Protein AF-A0A1E5WGD3-F1 (afdb_monomer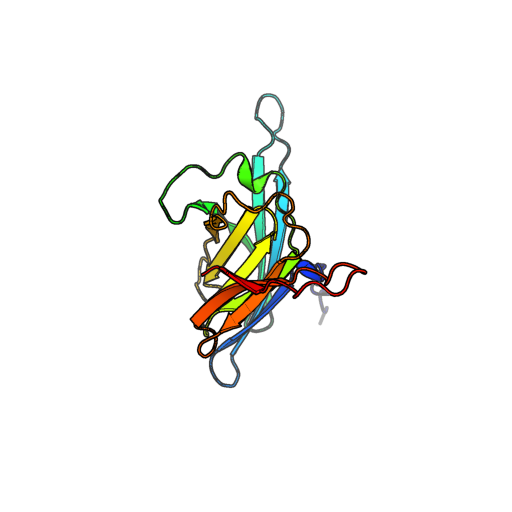)

Nearest PDB structures (foldseek):
  5wlc-assembly1_LH  TM=5.417E-01  e=3.676E-01  Saccharomyces cerevisiae BY4741
  5kky-assembly1_B  TM=3.821E-01  e=3.676E-01  Streptococcus pneumoniae
  6of9-assembly1_E  TM=2.773E-01  e=2.697E+00  Chlamydomonas reinhardtii
  8jgm-assembly1_F  TM=3.524E-01  e=4.801E+00  Arabidopsis thaliana
  2bbj-assembly1_F  TM=3.656E-01  e=8.112E+00  Thermotoga maritima

Solvent-accessible surface area (backbone atoms only — not comparable to full-atom values): 9680 Å² total; per-residue (Å²): 134,87,77,74,77,75,82,74,75,89,71,51,78,36,29,36,37,68,45,59,38,85,92,86,44,54,37,42,39,30,59,44,81,42,78,44,72,40,76,84,91,44,70,69,44,74,44,40,37,39,36,37,36,45,93,93,42,81,47,81,44,81,33,66,70,38,32,74,88,70,56,89,49,79,73,64,64,74,76,66,51,59,64,38,47,43,49,36,47,66,54,32,42,32,41,27,22,80,86,59,26,37,39,37,26,42,73,82,48,98,75,48,49,34,33,37,42,73,57,84,88,58,96,86,64,90,66,64,87,43,61,45,76,48,56,36,83,89,19,69,38,64,34,39,37,34,59,47,76,54,51,98,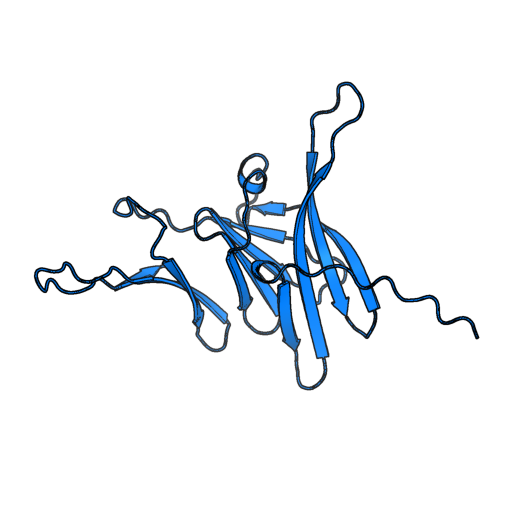83,70,49,83,57,57,75,51,83,42,114

Foldseek 3Di:
DDPPPQPDDDADPLQWDKFAAPDPWIKIKGWDWDWQPDDDPDHTAIWIWIWIDGPNDIDIDTADEAEPVRDDCRPVSVDADFRHWAAAARFWIWGDDLQFFTWIWRRPDPHIHTYGDGFDDDPVDPDSPQWDWYQDDNRNDIKIWGWADADPVRDDTDIDIGD

Structure (mmCIF, N/CA/C/O backbone):
data_AF-A0A1E5WGD3-F1
#
_entry.id   AF-A0A1E5WGD3-F1
#
loop_
_atom_site.group_PDB
_atom_site.id
_atom_site.type_symbol
_atom_site.label_atom_id
_atom_site.label_alt_id
_atom_site.label_comp_id
_atom_site.label_asym_id
_atom_site.label_entity_id
_atom_site.label_seq_id
_atom_site.pdbx_PDB_ins_code
_atom_site.Cartn_x
_atom_site.Cartn_y
_atom_site.Cartn_z
_atom_site.occupancy
_atom_site.B_iso_or_equiv
_atom_site.auth_seq_id
_atom_site.auth_comp_id
_atom_site.auth_asym_id
_atom_site.auth_atom_id
_atom_site.pdbx_PDB_model_num
ATOM 1 N N . MET A 1 1 ? -27.142 14.091 23.744 1.00 36.97 1 MET A N 1
ATOM 2 C CA . MET A 1 1 ? -26.125 13.168 23.191 1.00 36.97 1 MET A CA 1
ATOM 3 C C . MET A 1 1 ? -25.127 13.985 22.386 1.00 36.97 1 MET A C 1
ATOM 5 O O . MET A 1 1 ? -25.442 14.390 21.274 1.00 36.97 1 MET A O 1
ATOM 9 N N . ASN A 1 2 ? -23.968 14.300 22.969 1.00 34.25 2 ASN A N 1
ATOM 10 C CA . ASN A 1 2 ? -22.898 15.003 22.261 1.00 34.25 2 ASN A CA 1
ATOM 11 C C . ASN A 1 2 ? -22.271 14.042 21.250 1.00 34.25 2 ASN A C 1
ATOM 13 O O . ASN A 1 2 ? -21.582 13.103 21.637 1.00 34.25 2 ASN A O 1
ATOM 17 N N . ARG A 1 3 ? -22.523 14.272 19.958 1.00 39.91 3 ARG A N 1
ATOM 18 C CA . ARG A 1 3 ? -21.709 13.692 18.891 1.00 39.91 3 ARG A CA 1
ATOM 19 C C . ARG A 1 3 ? -20.354 14.384 18.954 1.00 39.91 3 ARG A C 1
ATOM 21 O O . ARG A 1 3 ? -20.198 15.483 18.431 1.00 39.91 3 ARG A O 1
ATOM 28 N N . THR A 1 4 ? -19.392 13.775 19.636 1.00 43.66 4 THR A N 1
ATOM 29 C CA . THR A 1 4 ? -17.979 14.089 19.428 1.00 43.66 4 THR A CA 1
ATOM 30 C C . THR A 1 4 ? -17.746 13.952 17.929 1.00 43.66 4 THR A C 1
ATOM 32 O O . THR A 1 4 ? -17.966 12.876 17.374 1.00 43.66 4 THR A O 1
ATOM 35 N N . ALA A 1 5 ? -17.402 15.046 17.249 1.00 44.03 5 ALA A N 1
ATOM 36 C CA . ALA A 1 5 ? -16.982 14.971 15.861 1.00 44.03 5 ALA A CA 1
ATOM 37 C C . ALA A 1 5 ? -15.780 14.022 15.828 1.00 44.03 5 ALA A C 1
ATOM 39 O O . ALA A 1 5 ? -14.716 14.355 16.351 1.00 44.03 5 ALA A O 1
ATOM 40 N N . ALA A 1 6 ? -15.979 12.806 15.315 1.00 54.34 6 ALA A N 1
ATOM 41 C CA . ALA A 1 6 ? -14.885 11.879 15.100 1.00 54.34 6 ALA A CA 1
ATOM 42 C C . ALA A 1 6 ? -13.888 12.612 14.201 1.00 54.34 6 ALA A C 1
ATOM 44 O O . ALA A 1 6 ? -14.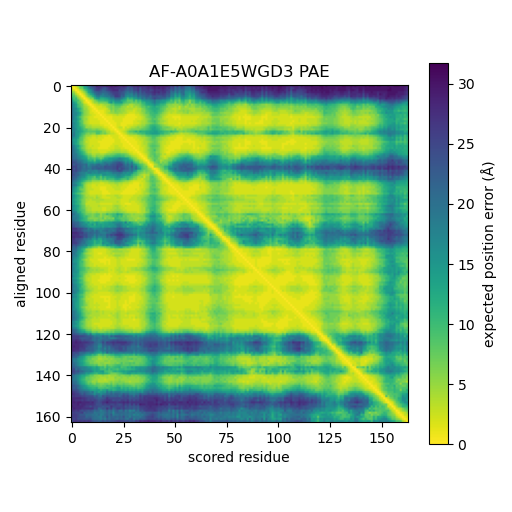241 13.032 13.100 1.00 54.34 6 ALA A O 1
ATOM 45 N N . CYS A 1 7 ? -12.685 12.864 14.713 1.00 55.56 7 CYS A N 1
ATOM 46 C CA . CYS A 1 7 ? -11.638 13.535 13.961 1.00 55.56 7 CYS A CA 1
ATOM 47 C C . CYS A 1 7 ? -11.278 12.621 12.785 1.00 55.56 7 CYS A C 1
ATOM 49 O O . CYS A 1 7 ? -10.576 11.626 12.962 1.00 55.56 7 CYS A O 1
ATOM 51 N N . VAL A 1 8 ? -11.847 12.895 11.610 1.00 65.25 8 VAL A N 1
ATOM 52 C CA . VAL A 1 8 ? -11.576 12.118 10.403 1.00 65.25 8 VAL A CA 1
ATOM 53 C C . VAL A 1 8 ? -10.133 12.416 10.006 1.00 65.25 8 VAL A C 1
ATOM 55 O O . VAL A 1 8 ? -9.804 13.581 9.760 1.00 65.25 8 VAL A O 1
ATOM 58 N N . PRO A 1 9 ? -9.244 11.412 9.969 1.00 74.44 9 PRO A N 1
ATOM 59 C CA . PRO A 1 9 ? -7.868 11.654 9.587 1.00 74.44 9 PRO A CA 1
ATOM 60 C C . PRO A 1 9 ? -7.811 12.117 8.131 1.00 74.44 9 PRO A C 1
ATOM 62 O O . PRO A 1 9 ? -8.501 11.583 7.266 1.00 74.44 9 PRO A O 1
ATOM 65 N N . TYR A 1 10 ? -6.946 13.090 7.847 1.00 80.25 10 TYR A N 1
ATOM 66 C CA . TYR A 1 10 ? -6.618 13.443 6.469 1.00 80.25 10 TYR A CA 1
ATOM 67 C C . TYR A 1 10 ? -5.988 12.231 5.765 1.00 80.25 10 TYR A C 1
ATOM 69 O O . TYR A 1 10 ? -5.027 11.644 6.282 1.00 80.25 10 TYR A O 1
ATOM 77 N N . LEU A 1 11 ? -6.539 11.865 4.607 1.00 82.12 11 LEU A N 1
ATOM 78 C CA . LEU A 1 11 ? -6.078 10.759 3.771 1.00 82.12 11 LEU A CA 1
ATOM 79 C C . LEU A 1 11 ? -5.359 11.318 2.547 1.00 82.12 11 LEU A C 1
ATOM 81 O O . LEU A 1 11 ? -5.919 12.101 1.781 1.00 82.12 11 LEU A O 1
ATOM 85 N N . GLU A 1 12 ? -4.106 10.914 2.360 1.00 85.44 12 GLU A N 1
ATOM 86 C CA . GLU A 1 12 ? -3.337 11.284 1.174 1.00 85.44 12 GLU A CA 1
ATOM 87 C C . GLU A 1 12 ? -3.798 10.451 -0.021 1.00 85.44 12 GLU A C 1
ATOM 89 O O . GLU A 1 12 ? -3.838 9.223 0.066 1.00 85.44 12 GLU A O 1
ATOM 94 N N . ARG A 1 13 ? -4.103 11.110 -1.146 1.00 87.31 13 ARG A N 1
ATOM 95 C CA . ARG A 1 13 ? -4.601 10.460 -2.370 1.00 87.31 13 ARG A CA 1
ATOM 96 C C . ARG A 1 13 ? -3.718 9.292 -2.813 1.00 87.31 13 ARG A C 1
ATOM 98 O O . ARG A 1 13 ? -4.223 8.207 -3.065 1.00 87.31 13 ARG A O 1
ATOM 105 N N . ASP A 1 14 ? -2.408 9.515 -2.867 1.00 90.00 14 ASP A N 1
ATOM 106 C CA . ASP A 1 14 ? -1.458 8.551 -3.439 1.00 90.00 14 ASP A CA 1
ATOM 107 C C . ASP A 1 14 ? -0.965 7.524 -2.399 1.00 90.00 14 ASP A C 1
ATOM 109 O O . ASP A 1 14 ? -0.351 6.518 -2.750 1.00 90.00 14 ASP A O 1
ATOM 113 N N . GLY A 1 15 ? -1.260 7.759 -1.113 1.00 93.62 15 GLY A N 1
ATOM 114 C CA . GLY A 1 15 ? -0.873 6.915 0.021 1.00 93.62 15 GLY A CA 1
ATO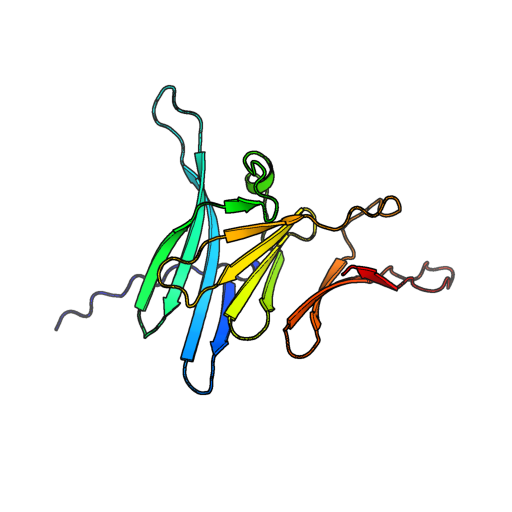M 115 C C . GLY A 1 15 ? -2.022 6.144 0.670 1.00 93.62 15 GLY A C 1
ATOM 116 O O . GLY A 1 15 ? -1.786 5.451 1.662 1.00 93.62 15 GLY A O 1
ATOM 117 N N . THR A 1 16 ? -3.242 6.248 0.139 1.00 96.06 16 THR A N 1
ATOM 118 C CA . THR A 1 16 ? -4.439 5.605 0.698 1.00 96.06 16 THR A CA 1
ATOM 119 C C . THR A 1 16 ? -4.987 4.550 -0.252 1.00 96.06 16 THR A C 1
ATOM 121 O O . THR A 1 16 ? -5.217 4.821 -1.426 1.00 96.06 16 THR A O 1
ATOM 124 N N . GLY A 1 17 ? -5.212 3.344 0.265 1.00 95.31 17 GLY A N 1
ATOM 125 C CA . GLY A 1 17 ? -5.818 2.231 -0.460 1.00 95.31 17 GLY A CA 1
ATOM 126 C C . GLY A 1 17 ? -7.069 1.699 0.231 1.00 95.31 17 GLY A C 1
ATOM 127 O O . GLY A 1 17 ? -7.293 1.933 1.418 1.00 95.31 17 GLY A O 1
ATOM 128 N N . LEU A 1 18 ? -7.864 0.952 -0.530 1.00 94.75 18 LEU A N 1
ATOM 129 C CA . LEU A 1 18 ? -9.041 0.224 -0.069 1.00 94.75 18 LEU A CA 1
ATOM 130 C C . LEU A 1 18 ? -8.853 -1.253 -0.416 1.00 94.75 18 LEU A C 1
ATOM 132 O O . LEU A 1 18 ? -8.520 -1.582 -1.556 1.00 94.75 18 LEU A O 1
ATOM 136 N N . LEU A 1 19 ? -9.080 -2.131 0.555 1.00 95.12 19 LEU A N 1
ATOM 137 C CA . LEU A 1 19 ? -9.086 -3.575 0.356 1.00 95.12 19 LEU A CA 1
ATOM 138 C C . LEU A 1 19 ? -10.401 -4.150 0.865 1.00 95.12 19 LEU A C 1
ATOM 140 O O . LEU A 1 19 ? -10.814 -3.852 1.983 1.00 95.12 19 LEU A O 1
ATOM 144 N N . ARG A 1 20 ? -11.038 -4.986 0.048 1.00 93.00 20 ARG A N 1
ATOM 145 C CA . ARG A 1 20 ? -12.267 -5.701 0.395 1.00 93.00 20 ARG A CA 1
ATOM 146 C C . ARG A 1 20 ? -11.959 -7.187 0.562 1.00 93.00 20 ARG A C 1
ATOM 148 O O . ARG A 1 20 ? -11.228 -7.744 -0.255 1.00 93.00 20 ARG A O 1
ATOM 155 N N . ARG A 1 21 ? -12.536 -7.811 1.586 1.00 90.19 21 ARG A N 1
ATOM 156 C CA . ARG A 1 21 ? -12.454 -9.245 1.876 1.00 90.19 21 ARG A CA 1
ATOM 157 C C . ARG A 1 21 ? -13.872 -9.803 1.999 1.00 90.19 21 ARG A C 1
ATOM 159 O O . ARG A 1 21 ? -14.680 -9.283 2.757 1.00 90.19 21 ARG A O 1
ATOM 166 N N . GLY A 1 22 ? -14.188 -10.852 1.241 1.00 87.94 22 GLY A N 1
ATOM 167 C CA . GLY A 1 22 ? -15.560 -11.371 1.180 1.00 87.94 22 GLY A CA 1
ATOM 168 C C . GLY A 1 22 ? -16.541 -10.354 0.586 1.00 87.94 22 GLY A C 1
ATOM 169 O O . GLY A 1 22 ? -16.154 -9.567 -0.278 1.00 87.94 22 GLY A O 1
ATOM 170 N N . GLU A 1 23 ? -17.805 -10.392 1.014 1.00 86.75 23 GLU A N 1
ATOM 171 C CA . GLU A 1 23 ? -18.863 -9.515 0.492 1.00 86.75 23 GLU A CA 1
ATOM 172 C C . GLU A 1 23 ? -18.881 -8.144 1.178 1.00 86.75 23 GLU A C 1
ATOM 174 O O . GLU A 1 23 ? -18.780 -7.132 0.478 1.00 86.75 23 GLU A O 1
ATOM 179 N N . ASP A 1 24 ? -18.876 -8.125 2.515 1.00 88.00 24 ASP A N 1
ATOM 180 C CA . ASP A 1 24 ? -19.185 -6.929 3.315 1.00 88.00 24 ASP A CA 1
ATOM 181 C C . ASP A 1 24 ? -17.994 -6.327 4.076 1.00 88.00 24 ASP A C 1
ATOM 183 O O . ASP A 1 24 ? -18.089 -5.221 4.613 1.00 88.00 24 ASP A O 1
ATOM 187 N N . GLU A 1 25 ? -16.859 -7.025 4.154 1.00 92.94 25 GLU A N 1
ATOM 188 C CA . GLU A 1 25 ? -15.727 -6.568 4.957 1.00 92.94 25 GLU A CA 1
ATOM 189 C C . GLU A 1 25 ? -14.741 -5.749 4.119 1.00 92.94 25 GLU A C 1
ATOM 191 O O . GLU A 1 25 ? -14.298 -6.164 3.045 1.00 92.94 25 GLU A O 1
ATOM 196 N N . PHE A 1 26 ? -14.344 -4.580 4.621 1.00 95.00 26 PHE A N 1
ATOM 197 C CA . PHE A 1 26 ? -13.331 -3.758 3.971 1.00 95.00 26 PHE A CA 1
ATOM 198 C C . PHE A 1 26 ? -12.466 -2.994 4.968 1.00 95.00 26 PHE A C 1
ATOM 200 O O . PHE A 1 26 ? -12.858 -2.730 6.105 1.00 95.00 26 PHE A O 1
ATOM 207 N N . VAL A 1 27 ? -11.284 -2.603 4.496 1.00 95.50 27 VAL A N 1
ATOM 208 C CA . VAL A 1 27 ? -10.348 -1.740 5.210 1.00 95.50 27 VAL A CA 1
ATOM 209 C C . VAL A 1 27 ? -9.901 -0.613 4.292 1.00 95.50 27 VAL A C 1
ATOM 211 O O . VAL A 1 27 ? -9.437 -0.862 3.178 1.00 95.50 27 VAL A O 1
ATOM 214 N N . VAL A 1 28 ? -9.990 0.626 4.777 1.00 95.94 28 VAL A N 1
ATOM 215 C CA . VAL A 1 28 ? -9.276 1.765 4.176 1.00 95.94 28 VAL A CA 1
ATOM 216 C C . VAL A 1 28 ? -7.978 1.944 4.945 1.00 95.94 28 VAL A C 1
ATOM 218 O O . VAL A 1 28 ? -8.007 2.056 6.169 1.00 95.94 28 VAL A O 1
ATOM 221 N N . ALA A 1 29 ? -6.843 1.977 4.255 1.00 95.81 29 ALA A N 1
ATOM 222 C CA . ALA A 1 29 ? -5.543 2.136 4.892 1.00 95.81 29 ALA A CA 1
ATOM 223 C C . ALA A 1 29 ? -4.725 3.250 4.239 1.00 95.81 29 ALA A C 1
ATOM 225 O O . ALA A 1 29 ? -4.495 3.227 3.032 1.00 95.81 29 ALA A O 1
ATOM 226 N N . GLY A 1 30 ? -4.247 4.193 5.047 1.00 95.00 30 GLY A N 1
ATOM 227 C CA . GLY A 1 30 ? -3.307 5.237 4.648 1.00 95.00 30 GLY A CA 1
ATOM 228 C C . GLY A 1 30 ? -1.934 5.008 5.273 1.00 95.00 30 GLY A C 1
ATOM 229 O O . GLY A 1 30 ? -1.852 4.747 6.473 1.00 95.00 30 GLY A O 1
ATOM 230 N N . LEU A 1 31 ? -0.861 5.131 4.491 1.00 93.44 31 LEU A N 1
ATOM 231 C CA . LEU A 1 31 ? 0.516 5.063 4.989 1.00 93.44 31 LEU A CA 1
ATOM 232 C C . LEU A 1 31 ? 1.181 6.429 4.896 1.00 93.44 31 LEU A C 1
ATOM 234 O O . LEU A 1 31 ? 1.280 7.002 3.812 1.00 93.44 31 LEU A O 1
ATOM 238 N N . LYS A 1 32 ? 1.733 6.897 6.011 1.00 89.50 32 LYS A N 1
ATOM 239 C CA . LYS A 1 32 ? 2.530 8.118 6.071 1.00 89.50 32 LYS A CA 1
ATOM 240 C C . LYS A 1 32 ? 3.861 7.843 6.756 1.00 89.50 32 LYS A C 1
ATOM 242 O O . LYS A 1 32 ? 3.915 7.166 7.780 1.00 89.50 32 LYS A O 1
ATOM 247 N N . ILE A 1 33 ? 4.943 8.389 6.210 1.00 85.56 33 ILE A N 1
ATOM 248 C CA . ILE A 1 33 ? 6.241 8.374 6.885 1.00 85.56 33 ILE A CA 1
ATOM 249 C C . ILE A 1 33 ? 6.389 9.670 7.671 1.00 85.56 33 ILE A C 1
ATOM 251 O O . ILE A 1 33 ? 6.465 10.756 7.095 1.00 85.56 33 ILE A O 1
ATOM 255 N N . GLU A 1 34 ? 6.431 9.557 8.995 1.00 77.62 34 GLU A N 1
ATOM 256 C CA . GLU A 1 34 ? 6.587 10.697 9.889 1.00 77.62 34 GLU A CA 1
ATOM 257 C C . GLU A 1 34 ? 8.007 10.809 10.435 1.00 77.62 34 GLU A C 1
ATOM 259 O O . GLU A 1 34 ? 8.698 9.823 10.704 1.00 77.62 34 GLU A O 1
ATOM 264 N N . TYR A 1 35 ? 8.431 12.055 10.623 1.00 71.19 35 TYR A N 1
ATOM 265 C CA . TYR A 1 35 ? 9.708 12.415 11.215 1.00 71.19 35 TYR A CA 1
ATOM 266 C C . TYR A 1 35 ? 9.487 12.721 12.689 1.00 71.19 35 TYR A C 1
ATOM 268 O O . TYR A 1 35 ? 9.001 13.796 13.040 1.00 71.19 35 TYR A O 1
ATOM 276 N N . VAL A 1 36 ? 9.870 11.798 13.562 1.00 68.38 36 VAL A N 1
ATOM 277 C CA . VAL A 1 36 ? 9.865 12.045 15.000 1.00 68.38 36 VAL A CA 1
ATOM 278 C C . VAL A 1 36 ? 11.219 12.634 15.361 1.00 68.38 36 VAL A C 1
ATOM 280 O O . VAL A 1 36 ? 12.232 11.933 15.434 1.00 68.38 36 VAL A O 1
ATOM 283 N N . ARG A 1 37 ? 11.252 13.958 15.525 1.00 63.47 37 ARG A N 1
ATOM 284 C CA . ARG A 1 37 ? 12.450 14.658 15.988 1.00 63.47 37 ARG A CA 1
ATOM 285 C C . ARG A 1 37 ? 12.762 14.169 17.404 1.00 63.47 37 ARG A C 1
ATOM 287 O O . ARG A 1 37 ? 11.893 14.218 18.271 1.00 63.47 37 ARG A O 1
ATOM 294 N N . GLY A 1 38 ? 13.972 13.662 17.616 1.00 61.97 38 GLY A N 1
ATOM 295 C CA . GLY A 1 38 ? 14.432 13.330 18.959 1.00 61.97 38 GLY A CA 1
ATOM 296 C C . GLY A 1 38 ? 14.588 14.601 19.792 1.00 61.97 38 GLY A C 1
ATOM 297 O O . GLY A 1 38 ? 14.839 15.683 19.255 1.00 61.97 38 GLY A O 1
ATOM 298 N N . THR A 1 39 ? 14.409 14.493 21.105 1.00 59.22 39 THR A N 1
ATOM 299 C CA . THR A 1 39 ? 14.727 15.577 22.039 1.00 59.22 39 THR A CA 1
ATOM 300 C C . THR A 1 39 ? 16.190 15.449 22.471 1.00 59.22 39 THR A C 1
ATOM 302 O O . THR A 1 39 ? 16.614 14.378 22.915 1.00 59.22 39 THR A O 1
ATOM 305 N N . GLY A 1 40 ? 16.970 16.528 22.357 1.00 71.38 40 GLY A N 1
ATOM 306 C CA . GLY A 1 40 ? 18.369 16.570 22.802 1.00 71.38 40 GLY A CA 1
ATOM 307 C C . GLY A 1 40 ? 19.335 15.810 21.883 1.00 71.38 40 GLY A C 1
ATOM 308 O O . GLY A 1 40 ? 19.438 16.119 20.701 1.00 71.38 40 GLY A O 1
ATOM 309 N N . THR A 1 41 ? 20.056 14.828 22.433 1.00 59.78 41 THR A N 1
ATOM 310 C CA . THR A 1 41 ? 21.092 14.025 21.747 1.00 59.78 41 THR A CA 1
ATOM 311 C C . THR A 1 41 ? 20.542 12.842 20.944 1.00 59.78 41 THR A C 1
ATOM 313 O O . THR A 1 41 ? 21.304 12.144 20.276 1.00 59.78 41 THR A O 1
ATOM 316 N N . THR A 1 42 ? 19.231 12.584 21.001 1.00 57.56 42 THR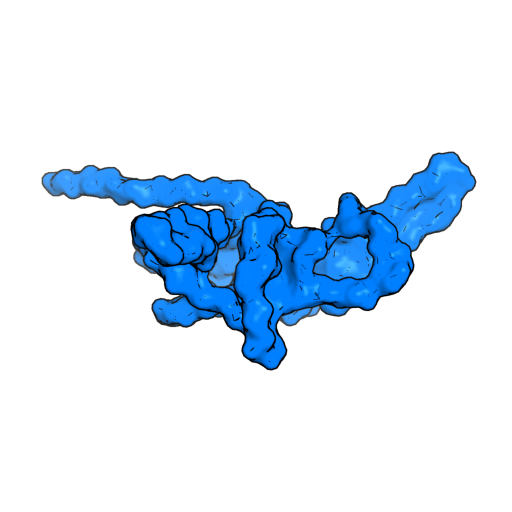 A N 1
ATOM 317 C CA . THR A 1 42 ? 18.621 11.461 20.279 1.00 57.56 42 THR A CA 1
ATOM 318 C C . THR A 1 42 ? 18.417 11.808 18.800 1.00 57.56 42 THR A C 1
ATOM 320 O O . THR A 1 42 ? 17.819 12.840 18.484 1.00 57.56 42 THR A O 1
ATOM 323 N N . PRO A 1 43 ? 18.902 10.973 17.860 1.00 58.88 43 PRO A N 1
ATOM 324 C CA . PRO A 1 43 ? 18.733 11.240 16.439 1.00 58.88 43 PRO A CA 1
ATOM 325 C C . PRO A 1 43 ? 17.252 11.214 16.050 1.00 58.88 43 PRO A C 1
ATOM 327 O O . PRO A 1 43 ? 16.443 10.481 16.621 1.00 58.88 43 PRO A O 1
ATOM 330 N N . THR A 1 44 ? 16.897 12.017 15.044 1.00 63.44 44 THR A N 1
ATOM 331 C CA . THR A 1 44 ? 15.548 12.018 14.461 1.00 63.44 44 THR A CA 1
ATOM 332 C C . THR A 1 44 ? 15.217 10.612 13.966 1.00 63.44 44 THR A C 1
ATOM 334 O O . THR A 1 44 ? 15.891 10.093 13.077 1.00 63.44 44 THR A O 1
ATOM 337 N N . ARG A 1 45 ? 14.173 9.997 14.528 1.00 65.81 45 ARG A N 1
ATOM 338 C CA . ARG A 1 45 ? 13.710 8.666 14.134 1.00 65.81 45 ARG A CA 1
ATOM 339 C C . ARG A 1 45 ? 12.524 8.808 13.197 1.00 65.81 45 ARG A C 1
ATOM 341 O O . ARG A 1 45 ? 11.581 9.542 13.476 1.00 65.81 45 ARG A O 1
ATOM 348 N N . LYS A 1 46 ? 12.553 8.087 12.084 1.00 70.69 46 LYS A N 1
ATOM 349 C CA . LYS A 1 46 ? 11.423 8.038 11.157 1.00 70.69 46 LYS A CA 1
ATOM 350 C C . LYS A 1 46 ? 10.535 6.856 11.509 1.00 70.69 46 LYS A C 1
ATOM 352 O O . LYS A 1 46 ? 11.038 5.770 11.799 1.00 70.69 46 LYS A O 1
ATOM 357 N N . VAL A 1 47 ? 9.230 7.087 11.535 1.00 78.38 47 VAL A N 1
ATOM 358 C CA . VAL A 1 47 ? 8.228 6.090 11.914 1.00 78.38 47 VAL A CA 1
ATOM 359 C C . VAL A 1 47 ? 7.204 5.993 10.797 1.00 78.38 47 VAL A C 1
ATOM 361 O O . VAL A 1 47 ? 6.734 7.010 10.292 1.00 78.38 47 VAL A O 1
ATOM 364 N N . ALA A 1 48 ? 6.871 4.767 10.409 1.00 87.00 48 ALA A N 1
ATOM 365 C CA . ALA A 1 48 ? 5.767 4.525 9.503 1.00 87.00 48 ALA A CA 1
ATOM 366 C C . ALA A 1 48 ? 4.462 4.521 10.301 1.00 87.00 48 ALA A C 1
ATOM 368 O O . ALA A 1 48 ? 4.254 3.683 11.182 1.00 87.00 48 ALA A O 1
ATOM 369 N N . GLU A 1 49 ? 3.604 5.488 10.012 1.00 90.12 49 GLU A N 1
ATOM 370 C CA . GLU A 1 49 ? 2.266 5.588 10.564 1.00 90.12 49 GLU A CA 1
ATOM 371 C C . GLU A 1 49 ? 1.272 4.974 9.581 1.00 90.12 49 GLU A C 1
ATOM 373 O O . GLU A 1 49 ? 1.137 5.427 8.443 1.00 90.12 49 GLU A O 1
ATOM 378 N N . LEU A 1 50 ? 0.575 3.940 10.038 1.00 92.00 50 LEU A N 1
ATOM 379 C CA . LEU A 1 50 ? -0.499 3.286 9.315 1.00 92.00 50 LEU A CA 1
ATOM 380 C C . LEU A 1 50 ? -1.833 3.687 9.944 1.00 92.00 50 LEU A C 1
ATOM 382 O O . LEU A 1 50 ? -2.090 3.407 11.116 1.00 92.00 50 LEU A O 1
ATOM 386 N N . ARG A 1 51 ? -2.683 4.346 9.164 1.00 93.44 51 ARG A N 1
ATOM 387 C CA . ARG A 1 51 ? -4.043 4.730 9.553 1.00 93.44 51 ARG A CA 1
ATOM 388 C C . ARG A 1 51 ? -5.008 3.746 8.937 1.00 93.44 51 ARG A C 1
ATOM 390 O O . ARG A 1 51 ? -4.978 3.568 7.726 1.00 93.44 51 ARG A O 1
ATOM 397 N N . LEU A 1 52 ? -5.843 3.118 9.747 1.00 94.25 52 LEU A N 1
ATOM 398 C CA . LEU A 1 52 ? -6.744 2.056 9.322 1.00 94.25 52 LEU A CA 1
ATOM 399 C C . LEU A 1 52 ? -8.166 2.426 9.706 1.00 94.25 52 LEU A C 1
ATOM 401 O O . LEU A 1 52 ? -8.425 2.736 10.867 1.00 94.25 52 LEU A O 1
ATOM 405 N N . PHE A 1 53 ? -9.073 2.338 8.748 1.00 94.50 53 PHE A N 1
ATOM 406 C CA . PHE A 1 53 ? -10.502 2.325 8.989 1.00 94.50 53 PHE A CA 1
ATOM 407 C C . PHE A 1 53 ? -11.003 0.898 8.845 1.00 94.50 53 PHE A C 1
ATOM 409 O O . PHE A 1 53 ? -10.907 0.324 7.758 1.00 94.50 53 PHE A O 1
ATOM 416 N N . ARG A 1 54 ? -11.521 0.335 9.933 1.00 92.06 54 ARG A N 1
ATOM 417 C CA . ARG A 1 54 ? -12.118 -1.003 9.972 1.00 92.06 54 ARG A CA 1
ATOM 418 C C . ARG A 1 54 ? -13.290 -0.992 10.942 1.00 92.06 54 ARG A C 1
ATOM 420 O O . ARG A 1 54 ? -13.228 -0.315 11.964 1.00 92.06 54 ARG A O 1
ATOM 427 N N . SER A 1 55 ? -14.361 -1.707 10.611 1.00 89.69 55 SER A N 1
ATOM 428 C CA . SER A 1 55 ? -15.538 -1.839 11.485 1.00 89.69 55 SER A CA 1
ATOM 429 C C . SER A 1 55 ? -16.142 -0.500 11.948 1.00 89.69 55 SER A C 1
ATOM 431 O O . SER A 1 55 ? -16.638 -0.394 13.063 1.00 89.69 55 SER A O 1
ATOM 433 N N . GLY A 1 56 ? -16.094 0.533 11.098 1.00 89.88 56 GLY A N 1
ATOM 434 C CA . GLY A 1 56 ? -16.663 1.853 11.396 1.00 89.88 56 GLY A CA 1
ATOM 435 C C . GLY A 1 56 ? -15.758 2.798 12.193 1.00 89.88 56 GLY A C 1
ATOM 436 O O . GLY A 1 56 ? -16.140 3.947 12.415 1.00 89.88 56 GLY A O 1
ATOM 437 N N . GLU A 1 57 ? -14.558 2.364 12.584 1.00 91.94 57 GLU A N 1
ATOM 438 C CA . GLU A 1 57 ? -13.659 3.139 13.438 1.00 91.94 57 GLU A CA 1
ATOM 439 C C . GLU A 1 57 ? -12.289 3.365 12.793 1.00 91.94 57 GLU A C 1
ATOM 441 O O . GLU A 1 57 ? -11.754 2.514 12.079 1.00 91.94 57 GLU A O 1
ATOM 446 N N . TRP A 1 58 ? -11.703 4.532 13.076 1.00 92.50 58 TRP A N 1
ATOM 447 C CA . TRP A 1 58 ? -10.332 4.864 12.700 1.00 92.50 58 TRP A CA 1
ATOM 448 C C . TRP A 1 58 ? -9.363 4.484 13.817 1.00 92.50 58 TRP A C 1
ATOM 450 O O . TRP A 1 58 ? -9.559 4.854 14.972 1.00 92.50 58 TRP A O 1
ATOM 460 N N . CYS A 1 59 ? -8.264 3.822 13.463 1.00 90.19 59 CYS A N 1
ATOM 461 C CA . CYS A 1 59 ? -7.146 3.578 14.363 1.00 90.19 59 CYS A CA 1
ATOM 462 C C . CYS A 1 59 ? -5.815 3.939 13.695 1.00 90.19 59 CYS A C 1
ATOM 464 O O . CYS A 1 59 ? -5.633 3.762 12.489 1.00 90.19 59 CYS A O 1
ATOM 466 N N . THR A 1 60 ? -4.872 4.434 14.493 1.00 90.69 60 THR A N 1
ATOM 467 C CA . THR A 1 60 ? -3.527 4.788 14.033 1.00 90.69 60 THR A CA 1
ATOM 468 C C . THR A 1 60 ? -2.515 3.870 14.695 1.00 90.69 60 THR A C 1
ATOM 470 O O . THR A 1 60 ? -2.466 3.772 15.921 1.00 90.69 60 THR A O 1
ATOM 473 N N . LYS A 1 61 ? -1.687 3.207 13.889 1.00 88.38 61 LYS A N 1
ATOM 474 C CA . LYS A 1 61 ? -0.645 2.287 14.346 1.00 88.38 61 LYS A CA 1
ATOM 475 C C . LYS A 1 61 ? 0.714 2.742 13.851 1.00 88.38 61 LYS A C 1
ATOM 477 O O . LYS A 1 61 ? 0.899 3.055 12.678 1.00 88.38 61 LYS A O 1
ATOM 482 N N . ARG A 1 62 ? 1.686 2.752 14.757 1.00 85.88 62 ARG A N 1
ATOM 483 C CA . ARG A 1 62 ? 3.092 2.970 14.419 1.00 85.88 62 ARG A CA 1
ATOM 484 C C . ARG A 1 62 ? 3.729 1.617 14.174 1.00 85.88 62 ARG A C 1
ATOM 486 O O . ARG A 1 62 ? 3.853 0.822 15.102 1.00 85.88 62 ARG A O 1
ATOM 493 N N . SER A 1 63 ? 4.112 1.372 12.932 1.00 78.75 63 SER A N 1
ATOM 494 C CA . SER A 1 63 ? 4.602 0.070 12.498 1.00 78.75 63 SER A CA 1
ATOM 495 C C . SER A 1 63 ? 6.103 0.119 12.275 1.00 78.75 63 SER A C 1
ATOM 497 O O . SER A 1 63 ? 6.643 1.082 11.723 1.00 78.75 63 SER A O 1
ATOM 499 N N . LEU A 1 64 ? 6.789 -0.936 12.709 1.00 75.38 64 LEU A N 1
ATOM 500 C CA . LEU A 1 64 ? 8.165 -1.169 12.297 1.00 75.38 64 LEU A CA 1
ATOM 501 C C . LEU A 1 64 ? 8.154 -1.675 10.855 1.00 75.38 64 LEU A C 1
ATOM 503 O O . LEU A 1 64 ? 7.312 -2.495 10.482 1.00 75.38 64 LEU A O 1
ATOM 507 N N . ILE A 1 65 ? 9.083 -1.163 10.051 1.00 77.81 65 ILE A N 1
ATOM 508 C CA . ILE A 1 65 ? 9.332 -1.691 8.714 1.00 77.81 65 ILE A CA 1
ATOM 509 C C . ILE A 1 65 ? 10.432 -2.735 8.850 1.00 77.81 65 ILE A C 1
ATOM 511 O O . ILE A 1 65 ? 11.508 -2.436 9.369 1.00 77.81 65 ILE A O 1
ATOM 515 N N . CYS A 1 66 ? 10.157 -3.938 8.366 1.00 74.88 66 CYS A N 1
ATOM 516 C CA . CYS A 1 66 ? 11.130 -5.015 8.257 1.00 74.88 66 CYS A CA 1
ATOM 517 C C . CYS A 1 66 ? 11.465 -5.225 6.779 1.00 74.88 66 CYS A C 1
ATOM 519 O O . CYS A 1 66 ? 10.565 -5.187 5.937 1.00 74.88 66 CYS A O 1
ATOM 521 N N . HIS A 1 67 ? 12.730 -5.477 6.443 1.00 72.56 67 HIS A N 1
ATOM 522 C CA . HIS A 1 67 ? 13.034 -6.034 5.128 1.00 72.56 67 HIS A CA 1
ATOM 523 C C . HIS A 1 67 ? 12.391 -7.416 4.997 1.00 72.56 67 HIS A C 1
ATOM 525 O O . HIS A 1 67 ? 12.330 -8.172 5.969 1.00 72.56 67 HIS A O 1
ATOM 531 N N . TYR A 1 68 ? 11.958 -7.770 3.789 1.00 66.06 68 TYR A N 1
ATOM 532 C CA . TYR A 1 68 ? 11.504 -9.129 3.501 1.00 66.06 68 TYR A CA 1
ATOM 533 C C . TYR A 1 68 ? 12.594 -10.184 3.779 1.00 66.06 68 TYR A C 1
ATOM 535 O O . TYR A 1 68 ? 12.268 -11.283 4.216 1.00 66.06 68 TYR A O 1
ATOM 543 N N . ASP A 1 69 ? 13.872 -9.832 3.593 1.00 69.19 69 ASP A N 1
ATOM 544 C CA . ASP A 1 69 ? 15.042 -10.683 3.864 1.00 69.19 69 ASP A CA 1
ATOM 545 C C . ASP A 1 69 ? 15.631 -10.539 5.286 1.00 69.19 69 ASP A C 1
ATOM 547 O O . ASP A 1 69 ? 16.616 -11.196 5.612 1.00 69.19 69 ASP A O 1
ATOM 551 N N . GLY A 1 70 ? 15.041 -9.700 6.148 1.00 58.50 70 GLY A N 1
ATOM 552 C CA . GLY A 1 70 ? 15.525 -9.467 7.515 1.00 58.50 70 GLY A CA 1
ATOM 553 C C . GLY A 1 70 ? 16.650 -8.428 7.675 1.00 58.50 70 GLY A C 1
ATOM 554 O O . GLY A 1 70 ? 17.105 -8.220 8.799 1.00 58.50 70 GLY A O 1
ATOM 555 N N . GLY A 1 71 ? 17.083 -7.740 6.610 1.00 57.75 71 GLY A N 1
ATOM 556 C CA . GLY A 1 71 ? 18.040 -6.623 6.672 1.00 57.75 71 GLY A CA 1
ATOM 557 C C . GLY A 1 71 ? 17.535 -5.339 7.369 1.00 57.75 71 GLY A C 1
ATOM 558 O O . GLY A 1 71 ? 16.347 -5.175 7.663 1.00 57.75 71 GLY A O 1
ATOM 559 N N . GLN A 1 72 ? 18.443 -4.386 7.634 1.00 54.94 72 GLN A N 1
ATOM 560 C CA . GLN A 1 72 ? 18.114 -3.078 8.234 1.00 54.94 72 GLN A CA 1
ATOM 561 C C . GLN A 1 72 ? 17.633 -2.054 7.187 1.00 54.94 72 GLN A C 1
ATOM 563 O O . GLN A 1 72 ? 18.336 -1.761 6.228 1.00 54.94 72 GLN A O 1
ATOM 568 N N . VAL A 1 73 ? 16.464 -1.438 7.422 1.00 57.56 73 VAL A N 1
ATOM 569 C CA . VAL A 1 73 ? 15.761 -0.540 6.468 1.00 57.56 73 VAL A CA 1
ATOM 570 C C . VAL A 1 73 ? 16.080 0.959 6.674 1.00 57.56 73 VAL A C 1
ATOM 572 O O . VAL A 1 73 ? 15.490 1.821 6.025 1.00 57.56 73 VAL A O 1
ATOM 575 N N . GLY A 1 74 ? 16.956 1.312 7.623 1.00 56.75 74 GLY A N 1
ATOM 576 C CA . GLY A 1 74 ? 17.005 2.653 8.236 1.00 56.75 74 GLY A CA 1
ATOM 577 C C . GLY A 1 74 ? 17.088 3.843 7.265 1.00 56.75 74 GLY A C 1
ATOM 578 O O . GLY A 1 74 ? 16.414 4.854 7.469 1.00 56.75 74 GLY A O 1
ATOM 579 N N . GLU A 1 75 ? 17.855 3.720 6.182 1.00 57.34 75 GLU A N 1
ATOM 580 C CA . GLU A 1 75 ? 18.068 4.800 5.210 1.00 57.34 75 GLU A CA 1
ATOM 581 C C . GLU A 1 75 ? 16.988 4.853 4.109 1.00 57.34 75 GLU A C 1
ATOM 583 O O . GLU A 1 75 ? 16.644 5.928 3.613 1.00 57.34 75 GLU A O 1
ATOM 588 N N . LEU A 1 76 ? 16.367 3.716 3.777 1.00 61.53 76 LEU A N 1
ATOM 589 C CA . LEU A 1 76 ? 15.378 3.566 2.698 1.00 61.53 76 LEU A CA 1
ATOM 590 C C . LEU A 1 76 ? 14.055 4.286 2.978 1.00 61.53 76 LEU A C 1
ATOM 592 O O . LEU A 1 76 ? 13.484 4.912 2.084 1.00 61.53 76 LEU A O 1
ATOM 596 N N . VAL A 1 77 ? 13.605 4.253 4.235 1.00 64.50 77 VAL A N 1
ATOM 597 C CA . VAL A 1 77 ? 12.361 4.896 4.698 1.00 64.50 77 VAL A CA 1
ATOM 598 C C . VAL A 1 77 ? 12.454 6.422 4.602 1.00 64.50 77 VAL A C 1
ATOM 600 O O . VAL A 1 77 ? 11.450 7.123 4.524 1.00 64.50 77 VAL A O 1
ATOM 603 N N . SER A 1 78 ? 13.677 6.958 4.586 1.00 64.69 78 SER A N 1
ATOM 604 C CA . SER A 1 78 ? 13.947 8.382 4.736 1.00 64.69 78 SER A CA 1
ATOM 605 C C . SER A 1 78 ? 13.382 9.269 3.635 1.00 64.69 78 SER A C 1
ATOM 607 O O . SER A 1 78 ? 13.202 10.462 3.855 1.00 64.69 78 SER A O 1
ATOM 609 N N . SER A 1 79 ? 13.130 8.699 2.472 1.00 76.19 79 SER A N 1
ATOM 610 C CA . SER A 1 79 ? 12.767 9.432 1.268 1.00 76.19 79 SER A CA 1
ATOM 611 C C . SER A 1 79 ? 11.727 8.664 0.453 1.00 76.19 79 SER A C 1
ATOM 613 O O . SER A 1 79 ? 11.611 8.868 -0.755 1.00 76.19 79 SER A O 1
ATOM 615 N N . TRP A 1 80 ? 10.990 7.783 1.140 1.00 86.81 80 TRP A N 1
ATOM 616 C CA . TRP A 1 80 ? 9.842 7.068 0.604 1.00 86.81 80 TRP A CA 1
ATOM 617 C C . TRP A 1 80 ? 8.744 8.046 0.194 1.00 86.81 80 TRP A C 1
ATOM 619 O O . TRP A 1 80 ? 8.379 8.937 0.966 1.00 86.81 80 TRP A O 1
ATOM 629 N N . GLN A 1 81 ? 8.208 7.859 -1.006 1.00 88.19 81 GLN A N 1
ATOM 630 C CA . GLN A 1 81 ? 7.090 8.623 -1.539 1.00 88.19 81 GLN A CA 1
ATOM 631 C C . GLN A 1 81 ? 6.057 7.667 -2.124 1.00 88.19 81 GLN A C 1
ATOM 633 O O . GLN A 1 81 ? 6.317 6.975 -3.111 1.00 88.19 81 GLN A O 1
ATOM 638 N N . ASN A 1 82 ? 4.868 7.650 -1.519 1.00 90.75 82 ASN A N 1
ATOM 639 C CA . ASN A 1 82 ? 3.764 6.872 -2.060 1.00 90.75 82 ASN A CA 1
ATOM 640 C C . ASN A 1 82 ? 3.396 7.416 -3.443 1.00 90.75 82 ASN A C 1
ATOM 642 O O . ASN A 1 82 ? 3.104 8.599 -3.597 1.00 90.75 82 ASN A O 1
ATOM 646 N N . SER A 1 83 ? 3.440 6.544 -4.442 1.00 90.31 83 SER A N 1
ATOM 647 C CA . SER A 1 83 ? 3.009 6.835 -5.811 1.00 90.31 83 SER A CA 1
ATOM 648 C C . SER A 1 83 ? 1.613 6.273 -6.076 1.00 90.31 83 SER A C 1
ATOM 650 O O . SER A 1 83 ? 0.814 6.891 -6.768 1.00 90.31 83 SER A O 1
ATOM 652 N N . ILE A 1 84 ? 1.339 5.076 -5.550 1.00 90.81 84 ILE A N 1
ATOM 653 C CA . ILE A 1 84 ? 0.063 4.370 -5.674 1.00 90.81 84 ILE A CA 1
ATOM 654 C C . ILE A 1 84 ? -0.043 3.301 -4.580 1.00 90.81 84 ILE A C 1
ATOM 656 O O . ILE A 1 84 ? 0.975 2.783 -4.106 1.00 90.81 84 ILE A O 1
ATOM 660 N N . VAL A 1 85 ? -1.273 2.936 -4.217 1.00 94.38 85 VAL A N 1
ATOM 661 C CA . VAL A 1 85 ? -1.570 1.782 -3.361 1.00 94.38 85 VAL A CA 1
ATOM 662 C C . VAL A 1 85 ? -2.323 0.735 -4.168 1.00 94.38 85 VAL A C 1
ATOM 664 O O . VAL A 1 85 ? -3.318 1.043 -4.820 1.00 94.38 85 VAL A O 1
ATOM 667 N N . VAL A 1 86 ? -1.845 -0.505 -4.131 1.00 92.62 86 VAL A N 1
ATOM 668 C CA . VAL A 1 86 ? -2.385 -1.607 -4.929 1.00 92.62 86 VAL A CA 1
ATOM 669 C C . VAL A 1 86 ? -2.860 -2.729 -4.002 1.00 92.62 86 VAL A C 1
ATOM 671 O O . VAL A 1 86 ? -2.076 -3.173 -3.159 1.00 92.62 86 VAL A O 1
ATOM 674 N N . PRO A 1 87 ? -4.114 -3.202 -4.126 1.00 93.31 87 PRO A N 1
ATOM 675 C CA . PRO A 1 87 ? -4.566 -4.397 -3.425 1.00 93.31 87 PRO A CA 1
ATOM 676 C C . PRO A 1 87 ? -3.901 -5.647 -4.002 1.00 93.31 87 PRO A C 1
ATOM 678 O O . PRO A 1 87 ? -3.791 -5.801 -5.219 1.00 93.31 87 PRO A O 1
ATOM 681 N N . VAL A 1 88 ? -3.448 -6.529 -3.114 1.00 91.38 88 VAL A N 1
ATOM 682 C CA . VAL A 1 88 ? -2.765 -7.777 -3.456 1.00 91.38 88 VAL A CA 1
ATOM 683 C C . VAL A 1 88 ? -3.511 -8.940 -2.806 1.00 91.38 88 VAL A C 1
ATOM 685 O O . VAL A 1 88 ? -3.487 -9.127 -1.588 1.00 91.38 88 VAL A O 1
ATOM 688 N N . GLY A 1 89 ? -4.203 -9.710 -3.638 1.00 88.94 89 GLY A N 1
ATOM 689 C CA . GLY A 1 89 ? -5.173 -10.710 -3.210 1.00 88.94 89 GLY A CA 1
ATOM 690 C C . GLY A 1 89 ? -6.284 -10.069 -2.378 1.00 88.94 89 GLY A C 1
ATOM 691 O O . GLY A 1 89 ? -6.747 -8.971 -2.679 1.00 88.94 89 GLY A O 1
ATOM 692 N N . ASP A 1 90 ? -6.679 -10.754 -1.312 1.00 90.06 90 ASP A N 1
ATOM 693 C CA . ASP A 1 90 ? -7.735 -10.366 -0.373 1.00 90.06 90 ASP A CA 1
ATOM 694 C C . ASP A 1 90 ? -7.202 -9.981 1.023 1.00 90.06 90 ASP A C 1
ATOM 696 O O . ASP A 1 90 ? -7.980 -9.679 1.926 1.00 90.06 90 ASP A O 1
ATOM 700 N N . GLN A 1 91 ? -5.876 -9.977 1.217 1.00 90.62 91 GLN A N 1
ATOM 701 C CA . GLN A 1 91 ? -5.253 -9.746 2.531 1.00 90.62 91 GLN A CA 1
ATOM 702 C C . GLN A 1 91 ? -4.273 -8.576 2.580 1.00 90.62 91 GLN A C 1
ATOM 704 O O . GLN A 1 91 ? -4.050 -8.017 3.656 1.00 90.62 91 GLN A O 1
ATOM 709 N N . LEU A 1 92 ? -3.646 -8.225 1.456 1.00 94.19 92 LEU A N 1
A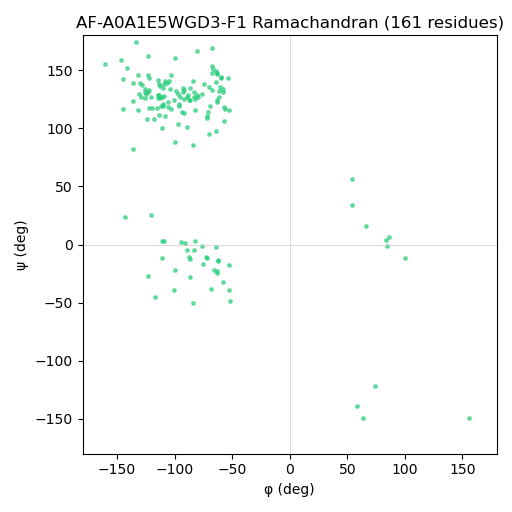TOM 710 C CA . LEU A 1 92 ? -2.503 -7.321 1.443 1.00 94.19 92 LEU A CA 1
ATOM 711 C C . LEU A 1 92 ? -2.834 -6.007 0.734 1.00 94.19 92 LEU A C 1
ATOM 713 O O . LEU A 1 92 ? -3.426 -5.990 -0.343 1.00 94.19 92 LEU A O 1
ATOM 717 N N . LEU A 1 93 ? -2.366 -4.903 1.309 1.00 95.56 93 LEU A N 1
ATOM 718 C CA . LEU A 1 93 ? -2.168 -3.655 0.578 1.00 95.56 93 LEU A CA 1
ATOM 719 C C . LEU A 1 93 ? -0.676 -3.450 0.326 1.00 95.56 93 LEU A C 1
ATOM 721 O O . LEU A 1 93 ? 0.163 -3.742 1.184 1.00 95.56 93 LEU A O 1
ATOM 725 N N . SER A 1 94 ? -0.370 -2.957 -0.870 1.00 94.81 94 SER A N 1
ATOM 726 C CA . SER A 1 94 ? 0.977 -2.653 -1.327 1.00 94.81 94 SER A CA 1
ATOM 727 C C . SER A 1 94 ? 1.110 -1.168 -1.624 1.00 94.81 94 SER A C 1
ATOM 729 O O . SER A 1 94 ? 0.607 -0.693 -2.642 1.00 94.81 94 SER A O 1
ATOM 731 N N . TRP A 1 95 ? 1.827 -0.443 -0.773 1.00 94.69 95 TRP A N 1
ATOM 732 C CA . TRP A 1 95 ? 2.246 0.926 -1.062 1.00 94.69 95 TRP A CA 1
ATOM 733 C C . TRP A 1 95 ? 3.469 0.884 -1.961 1.00 94.69 95 TRP A C 1
ATOM 735 O O . TRP A 1 95 ? 4.439 0.186 -1.668 1.00 94.69 95 TRP A O 1
ATOM 745 N N . VAL A 1 96 ? 3.417 1.617 -3.065 1.00 91.62 96 VAL A N 1
ATOM 746 C CA . VAL A 1 96 ? 4.460 1.616 -4.087 1.00 91.62 96 VAL A CA 1
ATOM 747 C C . VAL A 1 96 ? 5.209 2.938 -4.045 1.00 91.62 96 VAL A C 1
ATOM 749 O O . VAL A 1 96 ? 4.601 3.997 -4.188 1.00 91.62 96 VAL A O 1
ATOM 752 N N . ASP A 1 97 ? 6.532 2.863 -3.953 1.00 89.38 97 ASP A N 1
ATOM 753 C CA . ASP A 1 97 ? 7.435 3.930 -4.372 1.00 89.38 97 ASP A CA 1
ATOM 754 C C . ASP A 1 97 ? 8.139 3.448 -5.643 1.00 89.38 97 ASP A C 1
ATOM 756 O O . ASP A 1 97 ? 8.962 2.529 -5.614 1.00 89.38 97 ASP A O 1
ATOM 760 N N . GLN A 1 98 ? 7.819 4.066 -6.782 1.00 82.62 98 GLN A N 1
ATOM 761 C CA . GLN A 1 98 ? 8.314 3.636 -8.096 1.00 82.62 98 GLN A CA 1
ATOM 762 C C . GLN A 1 98 ? 9.842 3.708 -8.245 1.00 82.62 98 GLN A C 1
ATOM 764 O O . GLN A 1 98 ? 10.391 3.145 -9.195 1.00 82.62 98 GLN A O 1
ATOM 769 N N . ARG A 1 99 ? 10.535 4.396 -7.331 1.00 79.94 99 ARG A N 1
ATOM 770 C CA . ARG A 1 99 ? 11.996 4.506 -7.302 1.00 79.94 99 ARG A CA 1
ATOM 771 C C . ARG A 1 99 ? 12.642 3.556 -6.301 1.00 79.94 99 ARG A C 1
ATOM 773 O O . ARG A 1 99 ? 13.827 3.277 -6.453 1.00 79.94 99 ARG A O 1
ATOM 780 N N . ARG A 1 100 ? 11.903 3.083 -5.292 1.00 82.00 100 ARG A N 1
ATOM 781 C CA . ARG A 1 100 ? 12.469 2.324 -4.162 1.00 82.00 100 ARG A CA 1
ATOM 782 C C . ARG A 1 100 ? 11.955 0.905 -4.046 1.00 82.00 100 ARG A C 1
ATOM 784 O O . ARG A 1 100 ? 12.761 0.003 -3.844 1.00 82.00 100 ARG A O 1
ATOM 791 N N . GLY A 1 101 ? 10.648 0.682 -4.175 1.00 87.25 101 GLY A N 1
ATOM 792 C CA . GLY A 1 101 ? 10.088 -0.646 -3.952 1.00 87.25 101 GLY A CA 1
ATOM 793 C C . GLY A 1 101 ? 8.626 -0.660 -3.560 1.00 87.25 101 GLY A C 1
ATOM 794 O O . GLY A 1 101 ? 7.830 0.196 -3.947 1.00 87.25 101 GLY A O 1
ATOM 795 N N . LEU A 1 102 ? 8.300 -1.673 -2.766 1.00 90.88 102 LEU A N 1
ATOM 796 C CA . LEU A 1 102 ? 6.981 -1.924 -2.210 1.00 90.88 102 LEU A CA 1
ATOM 797 C C . LEU A 1 102 ? 7.075 -1.969 -0.682 1.00 90.88 102 LEU A C 1
ATOM 799 O O . LEU A 1 102 ? 8.030 -2.510 -0.124 1.00 90.88 102 LEU A O 1
ATOM 803 N N . LEU A 1 103 ? 6.054 -1.453 -0.010 1.00 92.62 103 LEU A N 1
ATOM 804 C CA . LEU A 1 103 ? 5.760 -1.759 1.384 1.00 92.62 103 LEU A CA 1
ATOM 805 C C . LEU A 1 103 ? 4.460 -2.558 1.415 1.00 92.62 103 LEU A C 1
ATOM 807 O O . LEU A 1 103 ? 3.423 -2.076 0.973 1.00 92.62 103 LEU A O 1
ATOM 811 N N . LEU A 1 104 ? 4.523 -3.785 1.921 1.00 93.50 104 LEU A N 1
ATOM 812 C CA . LEU A 1 104 ? 3.396 -4.710 2.001 1.00 93.50 104 LEU A CA 1
ATOM 813 C C . LEU A 1 104 ? 2.880 -4.785 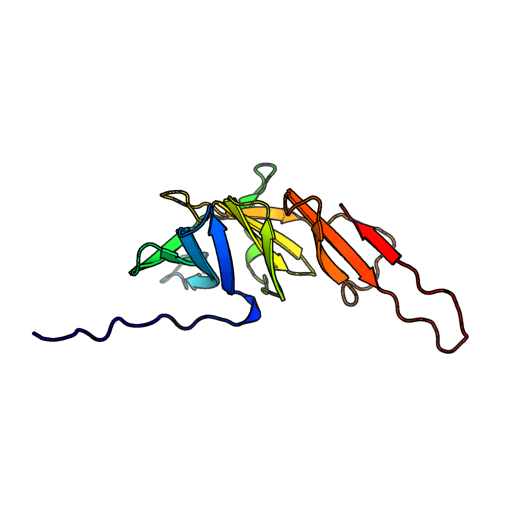3.436 1.00 93.50 104 LEU A C 1
ATOM 815 O O . LEU A 1 104 ? 3.671 -4.985 4.361 1.00 93.50 104 LEU A O 1
ATOM 819 N N . SER A 1 105 ? 1.563 -4.717 3.623 1.00 94.62 105 SER A N 1
ATOM 820 C CA . SER A 1 105 ? 0.934 -4.928 4.931 1.00 94.62 105 SER A CA 1
ATOM 821 C C . SER A 1 105 ? -0.306 -5.802 4.840 1.00 94.62 105 SER A C 1
ATOM 823 O O . SER A 1 105 ? -1.118 -5.636 3.932 1.00 94.62 105 SER A O 1
ATOM 825 N N . LYS A 1 106 ? -0.455 -6.712 5.809 1.00 94.12 106 LYS A N 1
ATOM 826 C CA . LYS A 1 106 ? -1.669 -7.508 6.020 1.00 94.12 106 LYS A CA 1
ATOM 827 C C . LYS A 1 106 ? -2.660 -6.695 6.843 1.00 94.12 106 LYS A C 1
ATOM 829 O O . LYS A 1 106 ? -2.668 -6.775 8.065 1.00 94.12 106 LYS A O 1
ATOM 834 N N . VAL A 1 107 ? -3.457 -5.861 6.187 1.00 93.94 107 VAL A N 1
ATOM 835 C CA . VAL A 1 107 ? -4.222 -4.792 6.861 1.00 93.94 107 VAL A CA 1
ATOM 836 C C . VAL A 1 107 ? -5.397 -5.276 7.715 1.00 93.94 107 VAL A C 1
ATOM 838 O O . VAL A 1 107 ? -5.923 -4.502 8.512 1.00 93.94 107 VAL A O 1
ATOM 841 N N . PHE A 1 108 ? -5.770 -6.549 7.588 1.00 92.88 108 PHE A N 1
ATOM 842 C CA . PHE A 1 108 ? -6.761 -7.198 8.448 1.00 92.88 108 PHE A CA 1
ATOM 843 C C . PHE A 1 108 ? -6.170 -7.782 9.739 1.00 92.88 108 PHE A C 1
ATOM 845 O O . PHE A 1 108 ? -6.936 -8.136 10.632 1.00 92.88 108 PHE A O 1
ATOM 852 N N . ASP A 1 109 ? -4.842 -7.887 9.863 1.00 92.50 109 ASP A N 1
ATOM 853 C CA . ASP A 1 109 ? -4.213 -8.415 11.076 1.00 92.50 109 ASP A CA 1
ATOM 854 C C . ASP A 1 109 ? -4.437 -7.455 12.258 1.00 92.50 109 ASP A C 1
ATOM 856 O O . ASP A 1 109 ? -4.442 -6.228 12.112 1.00 92.50 109 ASP A O 1
ATOM 860 N N . GLU A 1 110 ? -4.544 -8.000 13.472 1.00 88.94 110 GLU A N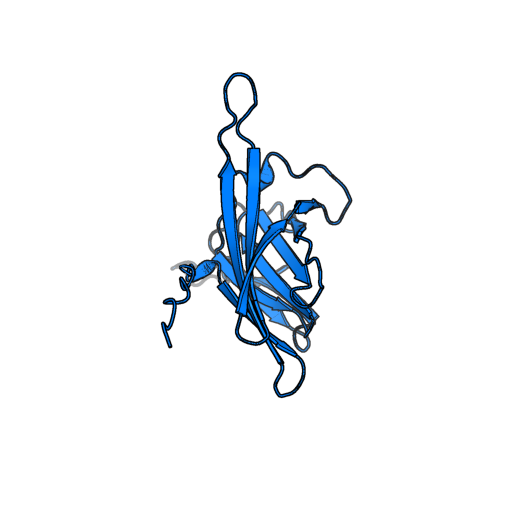 1
ATOM 861 C CA . GLU A 1 110 ? -4.680 -7.187 14.689 1.00 88.94 110 GLU A CA 1
ATOM 862 C C . GLU A 1 110 ? -3.466 -6.292 14.955 1.00 88.94 110 GLU A C 1
ATOM 864 O O . GLU A 1 110 ? -3.597 -5.234 15.566 1.00 88.94 110 GLU A O 1
ATOM 869 N N . SER A 1 111 ? -2.286 -6.650 14.452 1.00 87.75 111 SER A N 1
ATOM 870 C CA . SER A 1 111 ? -1.090 -5.806 14.482 1.00 87.75 111 SER A CA 1
ATOM 871 C C . SER A 1 111 ? -0.391 -5.865 13.120 1.00 87.75 111 SER A C 1
ATOM 873 O O . SER A 1 111 ? 0.525 -6.664 12.921 1.00 87.75 111 SER A O 1
ATOM 875 N N . PRO A 1 112 ? -0.860 -5.069 12.145 1.00 91.06 112 PRO A N 1
ATOM 876 C CA . PRO A 1 112 ? -0.371 -5.129 10.779 1.00 91.06 112 PRO A CA 1
ATOM 877 C C . PRO A 1 112 ? 1.051 -4.566 10.700 1.00 91.06 112 PRO A C 1
ATOM 879 O O . PRO A 1 112 ? 1.283 -3.380 10.924 1.00 91.06 112 PRO A O 1
ATOM 882 N N . GLY A 1 113 ? 2.013 -5.429 10.373 1.00 90.00 113 GLY A N 1
ATOM 883 C CA . GLY A 1 113 ? 3.396 -5.031 10.107 1.00 90.00 113 GLY A CA 1
ATOM 884 C C . GLY A 1 113 ? 3.595 -4.486 8.690 1.00 90.00 113 GLY A C 1
ATOM 885 O O . GLY A 1 113 ? 2.748 -4.675 7.814 1.00 90.00 113 GLY A O 1
ATOM 886 N N . LEU A 1 114 ? 4.743 -3.846 8.446 1.00 90.81 114 LEU A N 1
ATOM 887 C CA . LEU A 1 114 ? 5.167 -3.413 7.112 1.00 90.81 114 LEU A CA 1
ATOM 888 C C . LEU A 1 114 ? 6.391 -4.211 6.664 1.00 90.81 114 LEU A C 1
ATOM 890 O O . LEU A 1 114 ? 7.412 -4.244 7.351 1.00 90.81 114 LEU A O 1
ATOM 894 N N . ARG A 1 115 ? 6.293 -4.833 5.4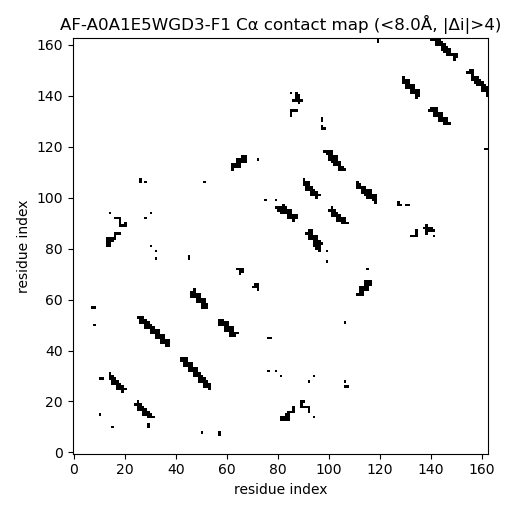88 1.00 90.38 115 ARG A N 1
ATOM 895 C CA . ARG A 1 115 ? 7.391 -5.567 4.853 1.00 90.38 115 ARG A CA 1
ATOM 896 C C . ARG A 1 115 ? 7.876 -4.820 3.623 1.00 90.38 115 ARG A C 1
ATOM 898 O O . ARG A 1 115 ? 7.108 -4.627 2.686 1.00 90.38 115 ARG A O 1
ATOM 905 N N . TYR A 1 116 ? 9.138 -4.418 3.630 1.00 88.88 116 TYR A N 1
ATOM 906 C CA . TYR A 1 116 ? 9.786 -3.781 2.493 1.00 88.88 116 TYR A CA 1
ATOM 907 C C . TYR A 1 116 ? 10.291 -4.820 1.490 1.00 88.88 116 TYR A C 1
ATOM 909 O O . TYR A 1 116 ? 10.980 -5.772 1.865 1.00 88.88 116 TYR A O 1
ATOM 917 N N . VAL A 1 117 ? 9.967 -4.602 0.217 1.00 87.12 117 VAL A N 1
ATOM 918 C CA . VAL A 1 117 ? 10.457 -5.378 -0.924 1.00 87.12 117 VAL A CA 1
ATOM 919 C C . VAL A 1 117 ? 11.154 -4.412 -1.888 1.00 87.12 117 VAL A C 1
ATOM 921 O O . VAL A 1 117 ? 10.495 -3.495 -2.391 1.00 87.12 117 VAL A O 1
ATOM 924 N N . PRO A 1 118 ? 12.465 -4.569 -2.145 1.00 83.69 118 PRO A N 1
ATOM 925 C CA . PRO A 1 118 ? 13.182 -3.705 -3.074 1.00 83.69 118 PRO A CA 1
ATOM 926 C C . PRO A 1 118 ? 12.704 -3.919 -4.510 1.00 83.69 118 PRO A C 1
ATOM 928 O O . PRO A 1 118 ? 12.248 -5.003 -4.878 1.00 83.69 118 PRO A O 1
ATOM 931 N N . LEU A 1 119 ? 12.846 -2.889 -5.346 1.00 78.94 119 LEU A N 1
ATOM 932 C CA . LEU A 1 119 ? 12.660 -3.072 -6.784 1.00 78.94 119 LEU A CA 1
ATOM 933 C C . LEU A 1 119 ? 13.703 -4.048 -7.337 1.00 78.94 119 LEU A C 1
ATOM 935 O O . LEU A 1 119 ? 14.854 -4.035 -6.892 1.00 78.94 119 LEU A O 1
ATOM 939 N N . PRO A 1 120 ? 13.347 -4.827 -8.368 1.00 70.94 120 PRO A N 1
ATOM 940 C CA . PRO A 1 120 ? 14.337 -5.585 -9.107 1.00 70.94 120 PRO A CA 1
ATOM 941 C C . PRO A 1 120 ? 15.398 -4.656 -9.695 1.00 70.94 120 PRO A C 1
ATOM 943 O O . PRO A 1 120 ? 15.086 -3.635 -10.319 1.00 70.94 120 PRO A O 1
ATOM 946 N N . VAL A 1 121 ? 16.659 -5.030 -9.483 1.00 67.31 121 VAL A N 1
ATOM 947 C CA . VAL A 1 121 ? 17.815 -4.360 -10.072 1.00 67.31 121 VAL A CA 1
ATOM 948 C C . VAL A 1 121 ? 17.838 -4.706 -11.559 1.00 67.31 121 VAL A C 1
ATOM 950 O O . VAL A 1 121 ? 18.102 -5.848 -11.923 1.00 67.31 121 VAL A O 1
ATOM 953 N N . ASP A 1 122 ? 17.560 -3.733 -12.424 1.00 61.34 122 ASP A N 1
ATOM 954 C CA . ASP A 1 122 ? 17.790 -3.873 -13.864 1.00 61.34 122 ASP A CA 1
ATOM 955 C C . ASP A 1 122 ? 18.888 -2.889 -14.277 1.00 61.34 122 ASP A C 1
ATOM 957 O O . ASP A 1 122 ? 18.704 -1.669 -14.253 1.00 61.34 122 ASP A O 1
ATOM 961 N N . SER A 1 123 ? 20.045 -3.439 -14.646 1.00 52.88 123 SER A N 1
ATOM 962 C CA . SER A 1 123 ? 21.246 -2.704 -15.059 1.00 52.88 123 SER A CA 1
ATOM 963 C C . SER A 1 123 ? 21.047 -1.858 -16.320 1.00 52.88 123 SER A C 1
ATOM 965 O O . SER A 1 123 ? 21.867 -0.990 -16.610 1.00 52.88 123 SER A O 1
ATOM 967 N N . ARG A 1 124 ? 19.951 -2.061 -17.062 1.00 54.47 124 ARG A N 1
ATOM 968 C CA . ARG A 1 124 ? 19.615 -1.305 -18.280 1.00 54.47 124 ARG A CA 1
ATOM 969 C C . ARG A 1 124 ? 18.798 -0.040 -18.000 1.00 54.47 124 ARG A C 1
ATOM 971 O O . ARG A 1 124 ? 18.507 0.722 -18.920 1.00 54.47 124 ARG A O 1
ATOM 978 N N . MET A 1 125 ? 18.394 0.194 -16.751 1.00 54.41 125 MET A N 1
ATOM 979 C CA . MET A 1 125 ? 17.392 1.205 -16.406 1.00 54.41 125 MET A CA 1
ATOM 980 C C . MET A 1 125 ? 18.030 2.500 -15.898 1.00 54.41 125 MET A C 1
ATOM 982 O O . MET A 1 125 ? 18.180 2.713 -14.700 1.00 54.41 125 MET A O 1
ATOM 986 N N . LEU A 1 126 ? 18.348 3.416 -16.817 1.00 51.28 126 LEU A N 1
ATOM 987 C CA . LEU A 1 126 ? 18.904 4.732 -16.472 1.00 51.28 126 LEU A CA 1
ATOM 988 C C . LEU A 1 126 ? 17.867 5.718 -15.899 1.00 51.28 126 LEU A C 1
ATOM 990 O O . LEU A 1 126 ? 18.267 6.710 -15.289 1.00 51.28 126 LEU A O 1
ATOM 994 N N . ARG A 1 127 ? 16.549 5.487 -16.057 1.00 54.84 127 ARG A N 1
ATOM 995 C CA . ARG A 1 127 ? 15.502 6.359 -15.480 1.00 54.84 127 ARG A CA 1
ATOM 996 C C . ARG A 1 127 ? 14.246 5.592 -15.020 1.00 54.84 127 ARG A C 1
ATOM 998 O O . ARG A 1 127 ? 13.520 5.071 -15.862 1.00 54.84 127 ARG A O 1
ATOM 1005 N N . PRO A 1 128 ? 13.916 5.603 -13.713 1.00 57.09 128 PRO A N 1
ATOM 1006 C CA . PRO A 1 128 ? 12.697 4.995 -13.153 1.00 57.09 128 PRO A CA 1
ATOM 1007 C C . PRO A 1 128 ? 11.361 5.618 -13.606 1.00 57.09 128 PRO A C 1
ATOM 1009 O O . PRO A 1 128 ? 10.306 5.172 -13.174 1.00 57.09 128 PRO A O 1
ATOM 1012 N N . SER A 1 129 ? 11.378 6.673 -14.425 1.00 58.19 129 SER A N 1
ATOM 1013 C CA . SER A 1 129 ? 10.249 7.594 -14.632 1.00 58.19 129 SER A CA 1
ATOM 1014 C C . SER A 1 129 ? 9.101 7.080 -15.512 1.00 58.19 129 SER A C 1
ATOM 1016 O O . SER A 1 129 ? 8.130 7.804 -15.691 1.00 58.19 129 SER A O 1
ATOM 1018 N N . PHE A 1 130 ? 9.185 5.863 -16.060 1.00 61.44 130 PHE A N 1
ATOM 1019 C CA . PHE A 1 130 ? 8.170 5.296 -16.967 1.00 61.44 130 PHE A CA 1
ATOM 1020 C C . PHE A 1 130 ? 7.542 3.997 -16.448 1.00 61.44 130 PHE A C 1
ATOM 1022 O O . PHE A 1 130 ? 7.102 3.147 -17.227 1.00 61.44 130 PHE A O 1
ATOM 1029 N N . ARG A 1 131 ? 7.550 3.812 -15.128 1.00 72.81 131 ARG A N 1
ATOM 1030 C CA . ARG A 1 131 ? 7.131 2.573 -14.482 1.00 72.81 131 ARG A CA 1
ATOM 1031 C C . ARG A 1 131 ? 5.677 2.665 -14.027 1.00 72.81 131 ARG A C 1
ATOM 1033 O O . ARG A 1 131 ? 5.342 3.500 -13.200 1.00 72.81 131 ARG A O 1
ATOM 1040 N N . ASN A 1 132 ? 4.834 1.773 -14.524 1.00 77.94 132 ASN A N 1
ATOM 1041 C CA . ASN A 1 132 ? 3.491 1.519 -14.013 1.00 77.94 132 ASN A CA 1
ATOM 1042 C C . ASN A 1 132 ? 3.489 0.277 -13.117 1.00 77.94 132 ASN A C 1
ATOM 1044 O O . ASN A 1 132 ? 4.392 -0.559 -13.197 1.00 77.94 132 ASN A O 1
ATOM 1048 N N . VAL A 1 133 ? 2.466 0.151 -12.273 1.00 81.75 133 VAL A N 1
ATOM 1049 C CA . VAL A 1 133 ? 2.246 -1.021 -11.418 1.00 81.75 133 VAL A CA 1
ATOM 1050 C C . VAL A 1 133 ? 0.823 -1.512 -11.572 1.00 81.75 133 VAL A C 1
ATOM 1052 O O . VAL A 1 133 ? -0.110 -0.713 -11.585 1.00 81.75 133 VAL A O 1
ATOM 1055 N N . CYS A 1 134 ? 0.655 -2.828 -11.629 1.00 82.94 134 CYS A N 1
ATOM 1056 C CA . CYS A 1 134 ? -0.649 -3.461 -11.514 1.00 82.94 134 CYS A CA 1
ATOM 1057 C C . CYS A 1 134 ? -0.570 -4.751 -10.695 1.00 82.94 134 CYS A C 1
ATOM 1059 O O . CYS A 1 134 ? 0.459 -5.427 -10.670 1.00 82.94 134 CYS A O 1
ATOM 1061 N N . ALA A 1 135 ? -1.676 -5.107 -10.045 1.00 83.62 135 ALA A N 1
ATOM 1062 C CA . ALA A 1 135 ? -1.874 -6.463 -9.559 1.00 83.62 135 ALA A CA 1
ATOM 1063 C C . ALA A 1 135 ? -2.436 -7.336 -10.691 1.00 83.62 135 ALA A C 1
ATOM 1065 O O . ALA A 1 135 ? -3.261 -6.901 -11.493 1.00 83.62 135 ALA A O 1
ATOM 1066 N N . THR A 1 136 ? -1.971 -8.575 -10.765 1.00 80.62 136 THR A N 1
ATOM 1067 C CA . THR A 1 136 ? -2.303 -9.569 -11.790 1.00 80.62 136 THR A CA 1
ATOM 1068 C C . THR A 1 136 ? -2.628 -10.909 -11.127 1.00 80.62 136 THR A C 1
ATOM 1070 O O . THR A 1 136 ? -2.509 -11.035 -9.908 1.00 80.62 136 THR A O 1
ATOM 1073 N N . ALA A 1 137 ? -3.073 -11.899 -11.912 1.00 77.56 137 ALA A N 1
ATOM 1074 C CA . ALA A 1 137 ? -3.428 -13.243 -11.432 1.00 77.56 137 ALA A CA 1
ATOM 1075 C C . ALA A 1 137 ? -4.454 -13.222 -10.278 1.00 77.56 137 ALA A C 1
ATOM 1077 O O . ALA A 1 137 ? -4.186 -13.687 -9.173 1.00 77.56 137 ALA A O 1
ATOM 1078 N N . GLY A 1 138 ? -5.615 -12.597 -10.513 1.00 72.94 138 GLY A N 1
ATOM 1079 C CA . GLY A 1 138 ? -6.660 -12.462 -9.488 1.00 72.94 138 GLY A CA 1
ATOM 1080 C C . GLY A 1 138 ? -6.266 -11.570 -8.305 1.00 72.94 138 GLY A C 1
ATOM 1081 O O . GLY A 1 138 ? -6.894 -11.631 -7.257 1.00 72.94 138 GLY A O 1
ATOM 1082 N N . GLY A 1 139 ? -5.211 -10.763 -8.458 1.00 75.56 139 GLY A N 1
ATOM 1083 C CA . GLY A 1 139 ? -4.678 -9.886 -7.420 1.00 75.56 139 GLY A CA 1
ATOM 1084 C C . GLY A 1 139 ? -3.447 -10.448 -6.708 1.00 75.56 139 GLY A C 1
ATOM 1085 O O . GLY A 1 139 ? -2.787 -9.700 -6.004 1.00 75.56 139 GLY A O 1
ATOM 1086 N N . GLY A 1 140 ? -3.091 -11.723 -6.883 1.00 79.50 140 GLY A N 1
ATOM 1087 C CA . GLY A 1 140 ? -2.024 -12.368 -6.106 1.00 79.50 140 GLY A CA 1
ATOM 1088 C C . GLY A 1 140 ? -0.590 -11.945 -6.450 1.00 79.50 140 GLY A C 1
ATOM 1089 O O . GLY A 1 140 ? 0.336 -12.291 -5.721 1.00 79.50 140 GLY A O 1
ATOM 1090 N N . THR A 1 141 ? -0.369 -11.217 -7.548 1.00 82.44 141 THR A N 1
ATOM 1091 C CA . THR A 1 141 ? 0.983 -10.846 -8.003 1.00 82.44 141 THR A CA 1
ATOM 1092 C C . THR A 1 141 ? 1.045 -9.392 -8.445 1.00 82.44 141 THR A C 1
ATOM 1094 O O . THR A 1 141 ? 0.327 -9.003 -9.363 1.00 82.44 141 THR A O 1
ATOM 1097 N N . VAL A 1 142 ? 1.937 -8.601 -7.847 1.00 84.00 142 VAL A N 1
ATOM 1098 C CA . VAL A 1 142 ? 2.218 -7.220 -8.270 1.00 84.00 142 VAL A CA 1
ATOM 1099 C C . VAL A 1 142 ? 3.274 -7.246 -9.361 1.00 84.00 142 VAL A C 1
ATOM 1101 O O . VAL A 1 142 ? 4.347 -7.770 -9.125 1.00 84.00 142 VAL A O 1
ATOM 1104 N N . LYS A 1 143 ? 2.997 -6.657 -10.524 1.00 82.31 143 LYS A N 1
ATOM 1105 C CA . LYS A 1 143 ? 3.975 -6.507 -11.605 1.00 82.31 143 LYS A CA 1
ATOM 1106 C C . LYS A 1 143 ? 4.292 -5.045 -11.841 1.00 82.31 143 LYS A C 1
ATOM 1108 O O . LYS A 1 143 ? 3.398 -4.195 -11.854 1.00 82.31 143 LYS A O 1
ATOM 1113 N N . PHE A 1 144 ? 5.560 -4.773 -12.110 1.00 78.00 144 PHE A N 1
ATOM 1114 C CA . PHE A 1 144 ? 6.003 -3.480 -12.608 1.00 78.00 144 PHE A CA 1
ATOM 1115 C C . PHE A 1 144 ? 6.130 -3.544 -14.129 1.00 78.00 144 PHE A C 1
ATOM 1117 O O . PHE A 1 144 ? 6.779 -4.433 -14.681 1.00 78.00 144 PHE A O 1
ATOM 1124 N N . VAL A 1 145 ? 5.522 -2.584 -14.816 1.00 75.62 145 VAL A N 1
ATOM 1125 C CA . VAL A 1 145 ? 5.524 -2.498 -16.277 1.00 75.62 145 VAL A CA 1
ATOM 1126 C C . VAL A 1 145 ? 6.175 -1.191 -16.681 1.00 75.62 145 VAL A C 1
ATOM 1128 O O . VAL A 1 145 ? 5.664 -0.120 -16.365 1.00 75.62 145 VAL A O 1
ATOM 1131 N N . ASN A 1 146 ? 7.291 -1.260 -17.397 1.00 71.81 146 ASN A N 1
ATOM 1132 C CA . ASN A 1 146 ? 7.890 -0.061 -17.977 1.00 71.81 146 ASN A CA 1
ATOM 1133 C C . ASN A 1 146 ? 7.299 0.184 -19.366 1.00 71.81 146 ASN A C 1
ATOM 1135 O O . ASN A 1 146 ? 7.343 -0.714 -20.209 1.00 71.81 146 ASN A O 1
ATOM 1139 N N . ILE A 1 147 ? 6.777 1.389 -19.603 1.00 69.00 147 ILE A N 1
ATOM 1140 C CA . ILE A 1 147 ? 6.252 1.808 -20.907 1.00 69.00 147 ILE A CA 1
ATOM 1141 C C . ILE A 1 147 ? 7.183 2.873 -21.477 1.00 69.00 147 ILE A C 1
ATOM 1143 O O . ILE A 1 147 ? 7.110 4.039 -21.097 1.00 69.00 147 ILE A O 1
ATOM 1147 N N . PHE A 1 148 ? 8.064 2.490 -22.398 1.00 68.81 148 PHE A N 1
ATOM 1148 C CA . PHE A 1 148 ? 8.945 3.459 -23.042 1.00 68.81 148 PHE A CA 1
ATOM 1149 C C . PHE A 1 148 ? 8.210 4.153 -24.195 1.00 68.81 148 PHE A C 1
ATOM 1151 O O . PHE A 1 148 ? 7.691 3.460 -25.080 1.00 68.81 148 PHE A O 1
ATOM 1158 N N . PRO A 1 149 ? 8.147 5.499 -24.216 1.00 60.72 149 PRO A N 1
ATOM 1159 C CA . PRO A 1 149 ? 7.561 6.206 -25.343 1.00 60.72 149 PRO A CA 1
ATOM 1160 C C . PRO A 1 149 ? 8.330 5.857 -26.618 1.00 60.72 149 PRO A C 1
ATOM 1162 O O . PRO A 1 149 ? 9.553 5.700 -26.602 1.00 60.72 149 PRO A O 1
ATOM 1165 N N . ARG A 1 150 ? 7.607 5.737 -27.736 1.00 63.25 150 ARG A N 1
ATOM 1166 C CA . ARG A 1 150 ? 8.251 5.580 -29.041 1.00 63.25 150 ARG A CA 1
ATOM 1167 C C . ARG A 1 150 ? 9.111 6.812 -29.306 1.00 63.25 150 ARG A C 1
ATOM 1169 O O . ARG A 1 150 ? 8.664 7.935 -29.081 1.00 63.25 150 ARG A O 1
ATOM 1176 N N . CYS A 1 151 ? 10.333 6.603 -29.792 1.00 58.47 151 CYS A N 1
ATOM 1177 C CA . CYS A 1 151 ? 11.106 7.694 -30.373 1.00 58.47 151 CYS A CA 1
ATOM 1178 C C . CYS A 1 151 ? 10.254 8.363 -31.458 1.00 58.47 151 CYS A C 1
ATOM 1180 O O . CYS A 1 151 ? 9.572 7.666 -32.214 1.00 58.47 151 CYS A O 1
ATOM 1182 N N . CYS A 1 152 ? 10.338 9.688 -31.591 1.00 62.00 152 CYS A N 1
ATOM 1183 C CA . CYS A 1 152 ? 9.697 10.447 -32.674 1.00 62.00 152 CYS A CA 1
ATOM 1184 C C . CYS A 1 152 ? 10.046 9.890 -34.072 1.00 62.00 152 CYS A C 1
ATOM 1186 O O . CYS A 1 152 ? 9.349 10.153 -35.044 1.00 62.00 152 CYS A O 1
ATOM 1188 N N . CYS A 1 153 ? 11.114 9.091 -34.146 1.00 67.06 153 CYS A N 1
ATOM 1189 C CA . CYS A 1 153 ? 11.613 8.375 -35.305 1.00 67.06 153 CYS A CA 1
ATOM 1190 C C . CYS A 1 153 ? 10.918 7.026 -35.619 1.00 67.06 153 CYS A C 1
ATOM 1192 O O . CYS A 1 153 ? 11.320 6.343 -36.555 1.00 67.06 153 CYS A O 1
ATOM 1194 N N . GLY A 1 154 ? 9.879 6.624 -34.875 1.00 54.66 154 GLY A N 1
ATOM 1195 C CA . GLY A 1 154 ? 9.072 5.433 -35.182 1.00 54.66 154 GLY A CA 1
ATOM 1196 C C . GLY A 1 154 ? 9.605 4.104 -34.632 1.00 54.66 154 GLY A C 1
ATOM 1197 O O . GLY A 1 154 ? 9.016 3.060 -34.912 1.00 54.66 154 GLY A O 1
ATOM 1198 N N . SER A 1 155 ? 10.667 4.113 -33.820 1.00 54.75 155 SER A N 1
ATOM 1199 C CA . SER A 1 155 ? 11.198 2.903 -33.175 1.00 54.75 155 SER A CA 1
ATOM 1200 C C . SER A 1 155 ? 10.150 2.243 -32.271 1.00 54.75 155 SER A C 1
ATOM 1202 O O . SER A 1 155 ? 9.362 2.926 -31.609 1.00 54.75 155 SER A O 1
ATOM 1204 N N . ALA A 1 156 ? 10.146 0.908 -32.228 1.00 54.12 156 ALA A N 1
ATOM 1205 C CA . ALA A 1 156 ? 9.218 0.142 -31.402 1.00 54.12 156 ALA A CA 1
ATOM 1206 C C . ALA A 1 156 ? 9.349 0.525 -29.916 1.00 54.12 156 ALA A C 1
ATOM 1208 O O . ALA A 1 156 ? 10.455 0.622 -29.384 1.00 54.12 156 ALA A O 1
ATOM 1209 N N . GLY A 1 157 ? 8.215 0.743 -29.246 1.00 52.34 157 GLY A N 1
ATOM 1210 C CA . GLY A 1 157 ? 8.192 0.918 -27.796 1.00 52.34 157 GLY A CA 1
ATOM 1211 C C . GLY A 1 157 ? 8.566 -0.402 -27.126 1.00 52.34 157 GLY A C 1
ATOM 1212 O O . GLY A 1 157 ? 8.051 -1.454 -27.501 1.00 52.34 157 GLY A O 1
ATOM 1213 N N . LEU A 1 158 ? 9.473 -0.362 -26.154 1.00 55.94 158 LEU A N 1
ATOM 1214 C CA . LEU A 1 158 ? 9.829 -1.536 -25.366 1.00 55.94 158 LEU A CA 1
ATOM 1215 C C . LEU A 1 158 ? 8.844 -1.652 -24.194 1.00 55.94 158 LEU A C 1
ATOM 1217 O O . LEU A 1 158 ? 8.546 -0.662 -23.530 1.00 55.94 158 LEU A O 1
ATOM 1221 N N . THR A 1 159 ? 8.334 -2.855 -23.935 1.00 51.38 159 THR A N 1
ATOM 1222 C CA . THR A 1 159 ? 7.614 -3.168 -22.694 1.00 51.38 159 THR A CA 1
ATOM 1223 C C . THR A 1 159 ? 8.435 -4.197 -21.941 1.00 51.38 159 THR A C 1
ATOM 1225 O O . THR A 1 159 ? 8.666 -5.291 -22.449 1.00 51.38 159 THR A O 1
ATOM 1228 N N . VAL A 1 160 ? 8.904 -3.845 -20.745 1.00 59.06 160 VAL A N 1
ATOM 1229 C CA . VAL A 1 160 ? 9.611 -4.784 -19.863 1.00 59.06 160 VAL A CA 1
ATOM 1230 C C . VAL A 1 160 ? 8.711 -5.075 -18.673 1.00 59.06 160 VAL A C 1
ATOM 1232 O O . VAL A 1 160 ? 8.321 -4.149 -17.958 1.00 59.06 160 VAL A O 1
ATOM 1235 N N . LEU A 1 161 ? 8.382 -6.355 -18.490 1.00 51.44 161 LEU A N 1
ATOM 1236 C CA . LEU A 1 161 ? 7.695 -6.861 -17.308 1.00 51.44 161 LEU A CA 1
ATOM 1237 C C . LEU A 1 161 ? 8.736 -7.208 -16.249 1.00 51.44 161 LEU A C 1
ATOM 1239 O O . LEU A 1 161 ? 9.651 -7.990 -16.500 1.00 51.44 161 LEU A O 1
ATOM 1243 N N . LEU A 1 162 ? 8.581 -6.623 -15.072 1.00 55.50 162 LEU A N 1
ATOM 1244 C CA . LEU A 1 162 ? 9.348 -6.940 -13.880 1.00 55.50 162 LEU A CA 1
ATOM 1245 C C . LEU A 1 162 ? 8.384 -7.590 -12.872 1.00 55.50 162 LEU A C 1
ATOM 1247 O O . LEU A 1 162 ? 7.222 -7.180 -12.774 1.00 55.50 162 LEU A O 1
ATOM 1251 N N . TYR A 1 163 ? 8.863 -8.659 -12.236 1.00 47.38 163 TYR A N 1
ATOM 1252 C CA . TYR A 1 163 ? 8.101 -9.624 -11.431 1.00 47.38 163 TYR A CA 1
ATOM 1253 C C . TYR A 1 163 ? 7.487 -9.053 -10.157 1.00 47.38 163 TYR A C 1
ATOM 1255 O O . TYR A 1 163 ? 8.032 -8.062 -9.617 1.00 47.38 163 TYR A O 1
#

Radius of gyration: 18.25 Å; Cα contacts (8 Å, |Δi|>4): 312; chains: 1; bounding box: 47×30×58 Å

Organism: NCBI:txid888268

Secondary structure (DSSP, 8-state):
-------PPP--GGGEEEEEETTTEEEEEEEEEEEEPPSTTSPPEEEEEEEEEETTEEEEEEE-EEETTS---TTGGGG----EEEEETTTEEEEEETTTEEEEEETTSSS--EEEEEPP--TT-S-GGGEEEEEEGGGTEEEEEEEPPPPTT-PPPPEEEE-

Sequence (163 aa):
MNRTAACVPYLERDGTGLLRRGEDEFVVAGLKIEYVRGTGTTPTRKVAELRLFRSGEWCTKRSLICHYDGGQVGELVSSWQNSIVVPVGDQLLSWVDQRRGLLLSKVFDESPGLRYVPLPVDSRMLRPSFRNVCATAGGGTVKFVNIFPRCCCGSAGLTVLLY

InterPro domains:
  IPR011676 Domain of unknown function DUF1618 [PF07762] (95-152)

pLDDT: mean 76.93, std 15.73, range [34.25, 96.06]

Mean predicted aligned error: 10.14 Å